Protein AF-A0A7W3LX43-F1 (afdb_monomer)

Secondary structure (DSSP, 8-state):
-GGG---HHHHHHHHHHHHHHHHH-SSSPPHHHHHHHHHHHH-TTS-HHHHHHHHHHHHT--SHHHHHHHHHHTTSS-HHHHHHHHHHHSSTHHHHHHHHHHHHHHTTS-TT--HHHHHHHHHHHT---

Solvent-accessible surface area (backbone atoms only — not comparable to full-atom values): 7346 Å² total; per-residue (Å²): 126,87,89,76,65,87,50,64,70,60,50,51,52,47,50,52,52,50,33,50,50,34,72,69,42,88,64,69,62,58,68,69,59,53,51,52,39,50,52,48,47,66,40,80,90,50,58,66,71,60,24,44,51,34,48,54,24,42,46,60,29,88,37,73,69,35,51,53,53,33,62,55,30,54,73,46,90,51,62,68,38,23,28,51,26,41,43,50,37,56,48,76,78,42,21,80,77,39,42,76,58,47,53,58,53,59,73,69,53,61,92,87,49,58,72,48,45,55,51,40,53,37,50,73,72,63,70,68,132

Foldseek 3Di:
DLPDDPPPVSLVVVLVVLLVQLQPDDAARDVVSLVVLLVLLVPPVDDPVSSLSSLLSLLSHPDPVSLVSLVVQCPDPDLSSNLSSLLSQLDDPSCVVCVVVSVVSLVPDDPPGDPSSVVSVCSSVVVDD

Sequence (129 aa):
MLEQTTNAAIVEAATFAVSSAFLRTEGSPHPRLLALAAAYVDDADQPLQLRVRMLSAIGHSQSPEATAHLLRALHRPEVQFQTQAAFDLAHGDHLEAHRELLERVAASWPDDASYLAEEVRRVLAGEDD

Mean predicted aligned error: 5.96 Å

Nearest PDB structures (foldseek):
  7q1f-assembly1_D  TM=7.491E-01  e=1.626E-02  synthetic construct
  7q1f-assembly2_U  TM=7.039E-01  e=1.899E-02  synthe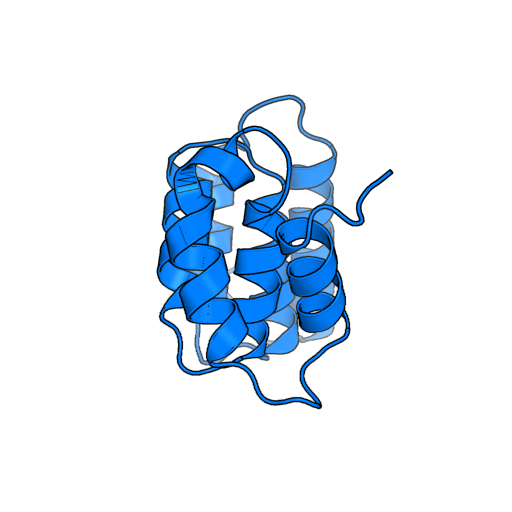tic construct
  4d4z-assembly1_A  TM=4.562E-01  e=1.503E-01  Homo sapiens
  7mc4-assembly1_A  TM=5.762E-01  e=1.019E+00  Synechococcus sp. A15-62
  8rbx-assembly1_d  TM=6.217E-01  e=2.331E+00  Homo sapiens

Radius of gyration: 14.76 Å; Cα contacts (8 Å, |Δi|>4): 134; chains: 1; bounding box: 38×31×38 Å

Organism: Actinomadura namibiensis (NCBI:txid182080)

Structure (mmCIF, N/CA/C/O backbone):
data_AF-A0A7W3LX43-F1
#
_entry.id   AF-A0A7W3LX43-F1
#
loop_
_atom_site.group_PDB
_atom_site.id
_atom_site.type_symbol
_atom_site.label_atom_id
_atom_site.label_alt_id
_atom_site.label_comp_id
_atom_site.label_asym_id
_atom_site.label_entity_id
_atom_site.label_seq_id
_atom_site.pdbx_PDB_ins_code
_atom_site.Cartn_x
_atom_site.Cartn_y
_atom_site.Cartn_z
_atom_site.occupancy
_atom_site.B_iso_or_equiv
_atom_site.auth_seq_id
_atom_site.auth_comp_id
_atom_site.auth_asym_id
_atom_site.auth_atom_id
_atom_site.pdbx_PDB_model_num
ATOM 1 N N . MET A 1 1 ? -17.987 3.160 18.375 1.00 42.44 1 MET A N 1
ATOM 2 C CA . MET A 1 1 ? -16.821 2.376 18.827 1.00 42.44 1 MET A CA 1
ATOM 3 C C . MET A 1 1 ? -16.464 1.447 17.675 1.00 42.44 1 MET A C 1
ATOM 5 O O . MET A 1 1 ? -17.251 0.563 17.377 1.00 42.44 1 MET A O 1
ATOM 9 N N . LEU A 1 2 ? -15.401 1.750 16.926 1.00 47.66 2 LEU A N 1
ATOM 10 C CA . LEU A 1 2 ? -15.061 1.069 15.661 1.00 47.66 2 LEU A CA 1
ATOM 11 C C . LEU A 1 2 ? -14.438 -0.327 15.861 1.00 47.66 2 LEU A C 1
ATOM 13 O O . LEU A 1 2 ? -14.252 -1.051 14.897 1.00 47.66 2 LEU A O 1
ATOM 17 N N . GLU A 1 3 ? -14.167 -0.721 17.106 1.00 46.44 3 GLU A N 1
ATOM 18 C CA . GLU A 1 3 ? -13.401 -1.928 17.454 1.00 46.44 3 GLU A CA 1
ATOM 19 C C . GLU A 1 3 ? -14.226 -3.235 17.471 1.00 46.44 3 GLU A C 1
ATOM 21 O O . GLU A 1 3 ? -13.673 -4.288 17.757 1.00 46.44 3 GLU A O 1
ATOM 26 N N . GLN A 1 4 ? -15.541 -3.205 17.201 1.00 53.00 4 GLN A N 1
ATOM 27 C CA . GLN A 1 4 ? -16.422 -4.383 17.380 1.00 53.00 4 GLN A CA 1
ATOM 28 C C . GLN A 1 4 ? -17.454 -4.624 16.265 1.00 53.00 4 GLN A C 1
ATOM 30 O O . GLN A 1 4 ? -18.336 -5.468 16.410 1.00 53.00 4 GLN A O 1
ATOM 35 N N . THR A 1 5 ? -17.402 -3.889 15.156 1.00 50.06 5 THR A N 1
ATOM 36 C CA . THR A 1 5 ? -18.434 -3.988 14.113 1.00 50.06 5 THR A CA 1
ATOM 37 C C . THR A 1 5 ? -17.995 -4.872 12.949 1.00 50.06 5 THR A C 1
ATOM 39 O O . THR A 1 5 ? -17.181 -4.465 12.133 1.00 50.06 5 THR A O 1
ATOM 42 N N . THR A 1 6 ? -18.607 -6.050 12.813 1.00 58.31 6 THR A N 1
ATOM 43 C CA . THR A 1 6 ? -18.514 -6.928 11.627 1.00 58.31 6 THR A CA 1
ATOM 44 C C . THR A 1 6 ? -19.393 -6.468 10.458 1.00 58.31 6 THR A C 1
ATOM 46 O O . THR A 1 6 ? -19.472 -7.138 9.430 1.00 58.31 6 THR A O 1
ATOM 49 N N . ASN A 1 7 ? -20.083 -5.330 10.584 1.00 73.19 7 ASN A N 1
ATOM 50 C CA . ASN A 1 7 ? -20.888 -4.789 9.496 1.00 73.19 7 ASN A CA 1
ATOM 51 C C . ASN A 1 7 ? -19.981 -4.175 8.418 1.00 73.19 7 ASN A C 1
ATOM 53 O O . ASN A 1 7 ? -19.407 -3.105 8.628 1.00 73.19 7 ASN A O 1
ATOM 57 N N . ALA A 1 8 ? -19.912 -4.834 7.260 1.00 71.50 8 ALA A N 1
ATOM 58 C CA . ALA A 1 8 ? -19.090 -4.431 6.121 1.00 71.50 8 ALA A CA 1
ATOM 59 C C . ALA A 1 8 ? -19.307 -2.968 5.695 1.00 71.50 8 ALA A C 1
ATOM 61 O O . ALA A 1 8 ? -18.338 -2.278 5.396 1.00 71.50 8 ALA A O 1
ATOM 62 N N . ALA A 1 9 ? -20.542 -2.457 5.754 1.00 73.44 9 ALA A N 1
ATOM 63 C CA . ALA A 1 9 ? -20.834 -1.067 5.398 1.00 73.44 9 ALA A CA 1
ATOM 64 C C . ALA A 1 9 ? -20.236 -0.066 6.403 1.00 73.44 9 ALA A C 1
ATOM 66 O O . ALA A 1 9 ? -19.802 1.020 6.024 1.00 73.44 9 ALA A O 1
ATOM 67 N N . ILE A 1 10 ? -20.182 -0.427 7.691 1.00 79.50 10 ILE A N 1
ATOM 68 C CA . ILE A 1 10 ? -19.558 0.415 8.723 1.00 79.50 10 ILE A CA 1
ATOM 69 C C . ILE A 1 10 ? -18.038 0.409 8.559 1.00 79.50 10 ILE A C 1
ATOM 71 O O . ILE A 1 10 ? -17.405 1.454 8.699 1.00 79.50 10 ILE A O 1
ATOM 75 N N . VAL A 1 11 ? -17.460 -0.748 8.233 1.00 77.38 11 VAL A N 1
ATOM 76 C CA . VAL A 1 11 ? -16.024 -0.879 7.974 1.00 77.38 11 VAL A CA 1
ATOM 77 C C . VAL A 1 11 ? -15.622 -0.068 6.740 1.00 77.38 11 VAL A C 1
ATOM 79 O O . VAL A 1 11 ? -14.690 0.727 6.812 1.00 77.38 11 VAL A O 1
ATOM 82 N N . GLU A 1 12 ? -16.370 -0.174 5.643 1.00 78.62 12 GLU A N 1
ATOM 83 C CA . GLU A 1 12 ? -16.120 0.590 4.420 1.00 78.62 12 GLU A CA 1
ATOM 84 C C . GLU A 1 12 ? -16.224 2.107 4.649 1.00 78.62 12 GLU A C 1
ATOM 86 O O . GLU A 1 12 ? -15.329 2.864 4.260 1.00 78.62 12 GLU A O 1
ATOM 91 N N . ALA A 1 13 ? -17.274 2.560 5.344 1.00 82.50 13 ALA A N 1
ATOM 92 C CA . ALA A 1 13 ? -17.433 3.966 5.703 1.00 82.50 13 ALA A CA 1
ATOM 93 C C . ALA A 1 13 ? -16.280 4.465 6.591 1.00 82.50 13 ALA A C 1
ATOM 95 O O . ALA A 1 13 ? -15.797 5.587 6.414 1.00 82.50 13 ALA A O 1
ATOM 96 N N . ALA A 1 14 ? -15.803 3.631 7.518 1.00 80.44 14 ALA A N 1
ATOM 97 C CA . ALA A 1 14 ? -14.651 3.949 8.349 1.00 80.44 14 ALA A CA 1
ATOM 98 C C . ALA A 1 14 ? -13.369 4.068 7.516 1.00 80.44 14 ALA A C 1
ATOM 100 O O . ALA A 1 14 ? -12.644 5.048 7.671 1.00 80.44 14 ALA A O 1
ATOM 101 N N . THR A 1 15 ? -13.113 3.141 6.587 1.00 81.00 15 THR A N 1
ATOM 102 C CA . THR A 1 15 ? -11.971 3.235 5.666 1.00 81.00 15 THR A CA 1
ATOM 103 C C . THR A 1 15 ? -12.032 4.525 4.849 1.00 81.00 15 THR A C 1
ATOM 105 O O . THR A 1 15 ? -11.026 5.221 4.735 1.00 81.00 15 THR A O 1
ATOM 108 N N . PHE A 1 16 ? -13.211 4.904 4.344 1.00 82.56 16 PHE A N 1
ATOM 109 C CA . PHE A 1 16 ? -13.389 6.155 3.604 1.00 82.56 16 PHE A CA 1
ATOM 110 C C . PHE A 1 16 ? -13.075 7.392 4.456 1.00 82.56 16 PHE A C 1
ATOM 112 O O . PHE A 1 16 ? -12.390 8.314 4.000 1.00 82.56 16 PHE A O 1
ATOM 119 N N . ALA A 1 17 ? -13.557 7.413 5.700 1.00 83.56 17 ALA A N 1
ATOM 120 C CA . ALA A 1 17 ? -13.300 8.501 6.635 1.00 83.56 17 ALA A CA 1
ATOM 121 C C . ALA A 1 17 ? -11.805 8.622 6.964 1.00 83.56 17 ALA A C 1
ATOM 123 O O . ALA A 1 17 ? -11.280 9.734 6.994 1.00 83.56 17 ALA A O 1
ATOM 124 N N . VAL A 1 18 ? -11.112 7.494 7.148 1.00 82.06 18 VAL A N 1
ATOM 125 C CA . VAL A 1 18 ? -9.661 7.476 7.368 1.00 82.06 18 VAL A CA 1
ATOM 126 C C . VAL A 1 18 ? -8.928 8.007 6.139 1.00 82.06 18 VAL A C 1
ATOM 128 O O . VAL A 1 18 ? -8.180 8.969 6.279 1.00 82.06 18 VAL A O 1
ATOM 131 N N . SER A 1 19 ? -9.192 7.484 4.935 1.00 80.38 19 SER A N 1
ATOM 132 C CA . SER A 1 19 ? -8.583 8.003 3.698 1.00 80.38 19 SER A CA 1
ATOM 133 C C . SER A 1 19 ? -8.781 9.514 3.552 1.00 80.38 19 SER A C 1
ATOM 135 O O . SER A 1 19 ? -7.838 10.241 3.258 1.00 80.38 19 SER A O 1
ATOM 137 N N . SER A 1 20 ? -9.992 10.004 3.830 1.00 80.44 20 SER A N 1
ATOM 138 C CA . SER A 1 20 ? -10.304 11.436 3.778 1.00 80.44 20 SER A CA 1
ATOM 139 C C . SER A 1 20 ? -9.534 12.248 4.820 1.00 80.44 20 SER A C 1
ATOM 141 O O . SER A 1 20 ? -9.145 13.379 4.543 1.00 80.44 20 SER A O 1
ATOM 143 N N . ALA A 1 21 ? -9.321 11.703 6.020 1.00 79.25 21 ALA A N 1
ATOM 144 C CA . ALA A 1 21 ? -8.547 12.368 7.060 1.00 79.25 21 ALA A CA 1
ATOM 145 C C . ALA A 1 21 ? -7.071 12.498 6.661 1.00 79.25 21 ALA A C 1
ATOM 147 O O . ALA A 1 21 ? -6.510 13.577 6.814 1.00 79.25 21 ALA A O 1
ATOM 148 N N . PHE A 1 22 ? -6.465 11.448 6.102 1.00 79.31 22 PHE A N 1
ATOM 149 C CA . PHE A 1 22 ? -5.086 11.499 5.601 1.00 79.31 22 PHE A CA 1
ATOM 150 C C . PHE A 1 22 ? -4.931 12.494 4.444 1.00 79.31 22 PHE A C 1
ATOM 152 O O . PHE A 1 22 ? -4.034 13.324 4.480 1.00 79.31 22 PHE A O 1
ATOM 159 N N . LEU A 1 23 ? -5.856 12.484 3.479 1.00 76.75 23 LEU A N 1
ATOM 160 C CA . LEU A 1 23 ? -5.845 13.405 2.335 1.00 76.75 23 LEU A CA 1
ATOM 161 C C . LEU A 1 23 ? -5.994 14.883 2.714 1.00 76.75 23 LEU A C 1
ATOM 163 O O . LEU A 1 23 ? -5.482 15.758 2.024 1.00 76.75 23 LEU A O 1
ATOM 167 N N . ARG A 1 24 ? -6.771 15.177 3.761 1.00 78.44 24 ARG A N 1
ATOM 168 C CA . ARG A 1 24 ? -7.133 16.554 4.139 1.00 78.44 24 ARG A CA 1
ATOM 169 C C . ARG A 1 24 ? -6.286 17.120 5.271 1.00 78.44 24 ARG A C 1
ATOM 171 O O . ARG A 1 24 ? -6.476 18.282 5.626 1.00 78.44 24 ARG A O 1
ATOM 178 N N . THR A 1 25 ? -5.420 16.312 5.874 1.00 73.44 25 THR A N 1
ATOM 179 C CA . THR A 1 25 ? -4.519 16.785 6.923 1.00 73.44 25 THR A CA 1
ATOM 180 C C . THR A 1 25 ? -3.299 17.404 6.262 1.00 73.44 25 THR A C 1
ATOM 182 O O . THR A 1 25 ? -2.556 16.725 5.564 1.00 73.44 25 THR A O 1
ATOM 185 N N . GLU A 1 26 ? -3.081 18.695 6.493 1.00 64.44 26 GLU A N 1
ATOM 186 C CA . GLU A 1 26 ? -1.807 19.325 6.160 1.00 64.44 26 GLU A CA 1
ATOM 187 C C . GLU A 1 26 ? -0.746 18.847 7.166 1.00 64.44 26 GLU A C 1
ATOM 189 O O . GLU A 1 26 ? -0.864 19.082 8.371 1.00 64.44 26 GLU A O 1
ATOM 194 N N . GLY A 1 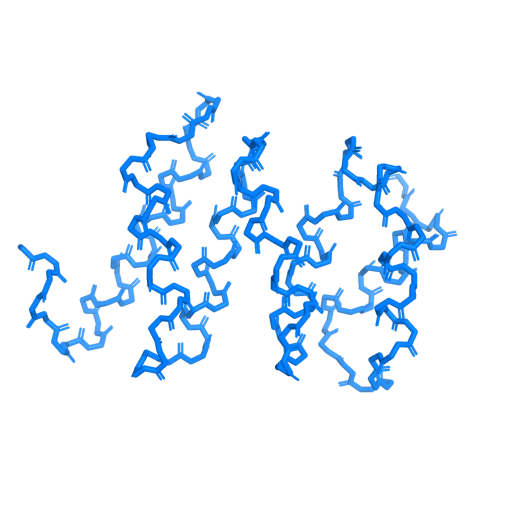27 ? 0.278 18.144 6.677 1.00 67.75 27 GLY A N 1
ATOM 195 C CA . GLY A 1 27 ? 1.364 17.591 7.490 1.00 67.75 27 GLY A CA 1
ATOM 196 C C . GLY A 1 27 ? 1.128 16.151 7.954 1.00 67.75 27 GLY A C 1
ATOM 197 O O . GLY A 1 27 ? 0.361 15.398 7.358 1.00 67.75 27 GLY A O 1
ATOM 198 N N . SER A 1 28 ? 1.834 15.738 9.010 1.00 68.25 28 SER A N 1
ATOM 199 C CA . SER A 1 28 ? 1.784 14.349 9.471 1.00 68.25 28 SER A CA 1
ATOM 200 C C . SER A 1 28 ? 0.441 14.025 10.142 1.00 68.25 28 SER A C 1
ATOM 202 O O . SER A 1 28 ? 0.023 14.737 11.062 1.00 68.25 28 SER A O 1
ATOM 204 N N . PRO A 1 29 ? -0.223 12.921 9.760 1.00 73.50 29 PRO A N 1
ATOM 205 C CA . PRO A 1 29 ? -1.427 12.449 10.422 1.00 73.50 29 PRO A CA 1
ATOM 206 C C . PRO A 1 29 ? -1.132 12.126 11.887 1.00 73.50 29 PRO A C 1
ATOM 208 O O . PRO A 1 29 ? -0.020 11.749 12.265 1.00 73.50 29 PRO A O 1
ATOM 211 N N . HIS A 1 30 ? -2.158 12.239 12.730 1.00 81.19 30 HIS A N 1
ATOM 212 C CA . HIS A 1 30 ? -2.013 11.950 14.151 1.00 81.19 30 HIS A CA 1
ATOM 213 C C . HIS A 1 30 ? -1.460 10.517 14.357 1.00 81.19 30 HIS A C 1
ATOM 215 O O . HIS A 1 30 ? -2.053 9.574 13.825 1.00 81.19 30 HIS A O 1
ATOM 221 N N . PRO A 1 31 ? -0.409 10.294 15.176 1.00 84.06 31 PRO A N 1
ATOM 222 C CA . PRO A 1 31 ? 0.262 8.989 15.291 1.00 84.06 31 PRO A CA 1
ATOM 223 C C . PRO A 1 31 ? -0.676 7.823 15.625 1.00 84.06 31 PRO A C 1
ATOM 225 O O . PRO A 1 31 ? -0.538 6.718 15.110 1.00 84.06 31 PRO A O 1
ATOM 228 N N . ARG A 1 32 ? -1.695 8.081 16.455 1.00 86.50 32 ARG A N 1
ATOM 229 C CA . ARG A 1 32 ? -2.740 7.095 16.776 1.00 86.50 32 ARG A CA 1
ATOM 230 C C . ARG A 1 32 ? -3.572 6.675 15.558 1.00 86.50 32 ARG A C 1
ATOM 232 O O . ARG A 1 32 ? -3.956 5.516 15.476 1.00 86.50 32 ARG A O 1
ATOM 239 N N . LEU A 1 33 ? -3.870 7.598 14.643 1.00 87.38 33 LEU A N 1
ATOM 240 C CA . LEU A 1 33 ? -4.616 7.292 13.422 1.00 87.38 33 LEU A CA 1
ATOM 241 C C . LEU A 1 33 ? -3.775 6.415 12.490 1.00 87.38 33 LEU A C 1
ATOM 243 O O . LEU A 1 33 ? -4.281 5.418 11.986 1.00 87.38 33 LEU A O 1
ATOM 247 N N . LEU A 1 34 ? -2.487 6.739 12.339 1.00 89.81 34 LEU A N 1
ATOM 248 C CA . LEU A 1 34 ? -1.539 5.916 11.589 1.00 89.81 34 LEU A CA 1
ATOM 249 C C . LEU A 1 34 ? -1.410 4.508 12.179 1.00 89.81 34 LEU A C 1
ATOM 251 O O . LEU A 1 34 ? -1.5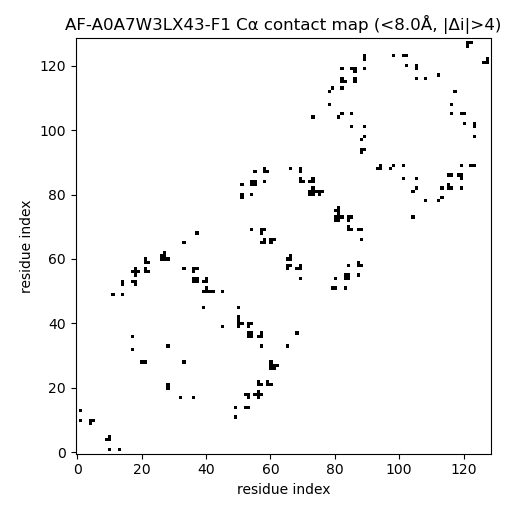13 3.532 11.444 1.00 89.81 34 LEU A O 1
ATOM 255 N N . ALA A 1 35 ? -1.274 4.389 13.502 1.00 90.19 35 ALA A N 1
ATOM 256 C CA . ALA A 1 35 ? -1.202 3.091 14.170 1.00 90.19 35 ALA A CA 1
ATOM 257 C C . ALA A 1 35 ? -2.467 2.240 13.951 1.00 90.19 35 ALA A C 1
ATOM 259 O O . ALA A 1 35 ? -2.367 1.041 13.704 1.00 90.19 35 ALA A O 1
ATOM 260 N N . LEU A 1 36 ? -3.656 2.853 14.004 1.00 91.12 36 LEU A N 1
ATOM 261 C CA . LEU A 1 36 ? -4.921 2.161 13.739 1.00 91.12 36 LEU A CA 1
ATOM 262 C C . LEU A 1 36 ? -5.047 1.730 12.272 1.00 91.12 36 LEU A C 1
ATOM 264 O O . LEU A 1 36 ? -5.463 0.606 12.002 1.00 91.12 36 LEU A O 1
ATOM 268 N N . ALA A 1 37 ? -4.665 2.598 11.333 1.00 92.12 37 ALA A N 1
ATOM 269 C CA . ALA A 1 37 ? -4.653 2.273 9.911 1.00 92.12 37 ALA A CA 1
ATOM 270 C C . ALA A 1 37 ? -3.691 1.111 9.618 1.00 92.12 37 ALA A C 1
ATOM 272 O O . ALA A 1 37 ? -4.066 0.157 8.941 1.00 92.12 37 ALA A O 1
ATOM 273 N N . ALA A 1 38 ? -2.484 1.146 10.184 1.00 92.94 38 ALA A N 1
ATOM 274 C CA . ALA A 1 38 ? -1.499 0.081 10.039 1.00 92.94 38 ALA A CA 1
ATOM 275 C C . ALA A 1 38 ? -1.996 -1.255 10.609 1.00 92.94 38 ALA A C 1
ATOM 277 O O . ALA A 1 38 ? -1.915 -2.275 9.930 1.00 92.94 38 ALA A O 1
ATOM 278 N N . ALA A 1 39 ? -2.586 -1.245 11.808 1.00 93.50 39 ALA A N 1
ATOM 279 C CA . ALA A 1 39 ? -3.177 -2.446 12.396 1.00 93.50 39 ALA A CA 1
ATOM 280 C C . ALA A 1 39 ? -4.275 -3.042 11.497 1.00 93.50 39 ALA A C 1
ATOM 282 O O . ALA A 1 39 ? -4.339 -4.254 11.325 1.00 93.50 39 ALA A O 1
ATOM 283 N N . TYR A 1 40 ? -5.092 -2.196 10.862 1.00 93.88 40 TYR A N 1
ATOM 284 C CA . TYR A 1 40 ? -6.116 -2.643 9.917 1.00 93.88 40 TYR A CA 1
ATOM 285 C C . TYR A 1 40 ? -5.516 -3.238 8.628 1.00 93.88 40 TYR A C 1
ATOM 287 O O . TYR A 1 40 ? -6.033 -4.214 8.094 1.00 93.88 40 TYR A O 1
ATOM 295 N N . VAL A 1 41 ? -4.404 -2.693 8.123 1.00 94.94 41 VAL A N 1
ATOM 296 C CA . VAL A 1 41 ? -3.660 -3.283 6.991 1.00 94.94 41 VAL A CA 1
ATOM 297 C C . VAL A 1 41 ? -3.121 -4.679 7.342 1.00 94.94 41 VAL A C 1
ATOM 299 O O . VAL A 1 41 ? -3.049 -5.561 6.476 1.00 94.94 41 VAL A O 1
ATOM 302 N N . ASP A 1 42 ? -2.746 -4.900 8.599 1.00 93.69 42 ASP A N 1
ATOM 303 C CA . ASP A 1 42 ? -2.187 -6.162 9.094 1.00 93.69 42 ASP A CA 1
ATOM 304 C C . ASP A 1 42 ? -3.255 -7.213 9.434 1.00 93.69 42 ASP A C 1
ATOM 306 O O . ASP A 1 42 ? -2.951 -8.405 9.426 1.00 93.69 42 ASP A O 1
ATOM 310 N N . ASP A 1 43 ? -4.504 -6.798 9.647 1.00 93.62 43 ASP A N 1
ATOM 311 C CA . ASP A 1 43 ? -5.621 -7.684 9.977 1.00 93.62 43 ASP A CA 1
ATOM 312 C C . ASP A 1 43 ? -6.041 -8.543 8.770 1.00 93.62 43 ASP A C 1
ATOM 314 O O . ASP A 1 43 ? -6.696 -8.078 7.835 1.00 93.62 43 ASP A O 1
ATOM 318 N N . ALA A 1 44 ? -5.632 -9.813 8.779 1.00 90.88 44 ALA A N 1
ATOM 319 C CA . ALA A 1 44 ? -5.898 -10.767 7.706 1.00 90.88 44 ALA A CA 1
ATOM 320 C C . ALA A 1 44 ? -7.375 -11.177 7.593 1.00 90.88 44 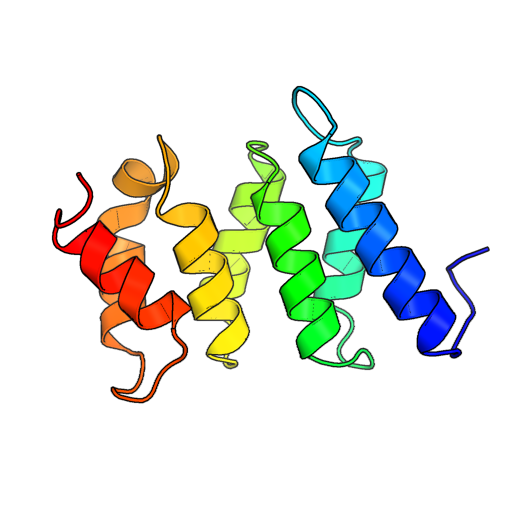ALA A C 1
ATOM 322 O O . ALA A 1 44 ? -7.770 -11.661 6.531 1.00 90.88 44 ALA A O 1
ATOM 323 N N . ASP A 1 45 ? -8.182 -10.949 8.634 1.00 91.56 45 ASP A N 1
ATOM 324 C CA . ASP A 1 45 ? -9.616 -11.243 8.611 1.00 91.56 45 ASP A CA 1
ATOM 325 C C . ASP A 1 45 ? -10.401 -10.183 7.816 1.00 91.56 45 ASP A C 1
ATOM 327 O O . ASP A 1 45 ? -11.556 -10.403 7.437 1.00 91.56 45 ASP A O 1
ATOM 331 N N . GLN A 1 46 ? -9.779 -9.036 7.510 1.00 90.19 46 GLN A N 1
ATOM 332 C CA . GLN A 1 46 ? -10.392 -7.988 6.697 1.00 90.19 46 GLN A CA 1
ATOM 333 C C . GLN A 1 46 ? -10.271 -8.270 5.192 1.00 90.19 46 GLN A C 1
ATOM 335 O O . GLN A 1 46 ? -9.261 -8.806 4.721 1.00 90.19 46 GLN A O 1
ATOM 340 N N . PRO A 1 47 ? -11.244 -7.812 4.380 1.00 92.19 47 PRO A N 1
ATOM 341 C CA . PRO A 1 47 ? -11.162 -7.914 2.928 1.00 92.19 47 PRO A CA 1
ATOM 342 C C . PRO A 1 47 ? -9.890 -7.262 2.373 1.00 92.19 47 PRO A C 1
ATOM 344 O O . PRO A 1 47 ? -9.616 -6.090 2.648 1.00 92.19 47 PRO A O 1
ATOM 347 N N . LEU A 1 48 ? -9.153 -7.989 1.523 1.00 92.56 48 LEU A N 1
ATOM 348 C CA . LEU A 1 48 ? -7.900 -7.521 0.912 1.00 92.56 48 LEU A CA 1
ATOM 349 C C . LEU A 1 48 ? -8.041 -6.127 0.288 1.00 92.56 48 LEU A C 1
ATOM 351 O O . LEU A 1 48 ? -7.196 -5.266 0.508 1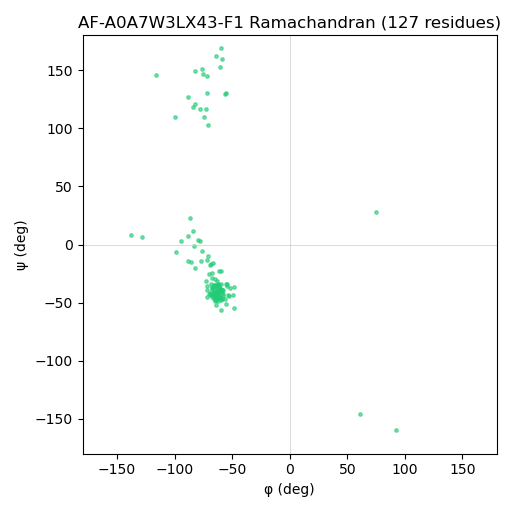.00 92.56 48 LEU A O 1
ATOM 355 N N . GLN A 1 49 ? -9.136 -5.876 -0.431 1.00 91.38 49 GLN A N 1
ATOM 356 C CA . GLN A 1 49 ? -9.384 -4.587 -1.078 1.00 91.38 49 GLN A CA 1
ATOM 357 C C . GLN A 1 49 ? -9.451 -3.424 -0.072 1.00 91.38 49 GLN A C 1
ATOM 359 O O . GLN A 1 49 ? -8.907 -2.352 -0.332 1.00 91.38 49 GLN A O 1
ATOM 364 N N . LEU A 1 50 ? -10.074 -3.629 1.093 1.00 91.06 50 LEU A N 1
ATOM 365 C CA . LEU A 1 50 ? -10.146 -2.605 2.139 1.00 91.06 50 LEU A CA 1
ATOM 366 C C . LEU A 1 50 ? -8.790 -2.402 2.815 1.00 91.06 50 LEU A C 1
ATOM 368 O O . LEU A 1 50 ? -8.432 -1.273 3.141 1.00 91.06 50 LEU A O 1
ATOM 372 N N . ARG A 1 51 ? -8.013 -3.474 2.986 1.00 95.75 51 ARG A N 1
ATOM 373 C CA . ARG A 1 51 ? -6.650 -3.392 3.526 1.00 95.75 51 ARG A CA 1
ATOM 374 C C . ARG A 1 51 ? -5.722 -2.626 2.579 1.00 95.75 51 ARG A C 1
ATOM 376 O O . ARG A 1 51 ? -4.996 -1.749 3.029 1.00 95.75 51 ARG A O 1
ATOM 383 N N . VAL A 1 52 ? -5.793 -2.881 1.272 1.00 95.19 52 VAL A N 1
ATOM 384 C CA . VAL A 1 52 ? -5.039 -2.130 0.249 1.00 95.19 52 VAL A CA 1
ATOM 385 C C . VAL A 1 52 ? -5.472 -0.662 0.217 1.00 95.19 52 VAL A C 1
ATOM 387 O O . VAL A 1 52 ? -4.628 0.227 0.180 1.00 95.19 52 VAL A O 1
ATOM 390 N N . ARG A 1 53 ? -6.775 -0.378 0.333 1.00 92.19 53 ARG A N 1
ATOM 391 C CA . ARG A 1 53 ? -7.274 1.001 0.446 1.00 92.19 53 ARG A CA 1
ATOM 392 C C . ARG A 1 53 ? -6.747 1.715 1.692 1.00 92.19 53 ARG A C 1
ATOM 394 O O . ARG A 1 53 ? -6.431 2.901 1.636 1.00 92.19 53 ARG A O 1
ATOM 401 N N . MET A 1 54 ? -6.653 1.006 2.814 1.00 93.88 54 MET A N 1
ATOM 402 C CA . MET A 1 54 ? -6.069 1.552 4.035 1.00 93.88 54 MET A CA 1
ATOM 403 C C . MET A 1 54 ? -4.565 1.811 3.877 1.00 93.88 54 MET A C 1
ATOM 405 O O . MET A 1 54 ? -4.078 2.834 4.347 1.00 93.88 54 MET A O 1
ATOM 409 N N . LEU A 1 55 ? -3.840 0.944 3.164 1.00 95.38 55 LEU A N 1
ATOM 410 C CA . LEU A 1 55 ? -2.437 1.186 2.822 1.00 95.38 55 LEU A CA 1
ATOM 411 C C . LEU A 1 55 ? -2.280 2.447 1.961 1.00 95.38 55 LEU A C 1
ATOM 413 O O . LEU A 1 55 ? -1.453 3.290 2.285 1.00 95.38 55 LEU A O 1
ATOM 417 N N . SER A 1 56 ? -3.127 2.624 0.945 1.00 92.44 56 SER A N 1
ATOM 418 C CA . SER A 1 56 ? -3.153 3.855 0.145 1.00 92.44 56 SER A CA 1
ATOM 419 C C . SER A 1 56 ? -3.420 5.093 1.010 1.00 92.44 56 SER A C 1
ATOM 421 O O . SER A 1 56 ? -2.786 6.129 0.842 1.00 92.44 56 SER A O 1
ATOM 423 N N . ALA A 1 57 ? -4.312 5.002 2.006 1.00 91.00 57 ALA A N 1
ATOM 424 C CA . ALA A 1 57 ? -4.519 6.095 2.959 1.00 91.00 57 ALA A CA 1
ATOM 425 C C . ALA A 1 57 ? -3.221 6.456 3.701 1.00 91.00 57 ALA A C 1
ATOM 427 O O . ALA A 1 57 ? -2.894 7.635 3.795 1.00 91.00 57 ALA A O 1
ATOM 428 N N . ILE A 1 58 ? -2.467 5.451 4.162 1.00 91.88 58 ILE A N 1
ATOM 429 C CA . ILE A 1 58 ? -1.153 5.642 4.789 1.00 91.88 58 ILE A CA 1
ATOM 430 C C . ILE A 1 58 ? -0.174 6.317 3.821 1.00 91.88 58 ILE A C 1
ATOM 432 O O . ILE A 1 58 ? 0.549 7.209 4.252 1.00 91.88 58 ILE A O 1
ATOM 436 N N . GLY A 1 59 ? -0.188 5.952 2.536 1.00 89.38 59 GLY A N 1
ATOM 437 C CA . GLY A 1 59 ? 0.689 6.519 1.506 1.00 89.38 59 GLY A CA 1
ATOM 438 C C . GLY A 1 59 ? 0.552 8.028 1.286 1.00 89.38 59 GLY A C 1
ATOM 439 O O . GLY A 1 59 ? 1.513 8.677 0.890 1.00 89.38 59 GLY A O 1
ATOM 440 N N . HIS A 1 60 ? -0.589 8.626 1.640 1.00 86.50 60 HIS A N 1
ATOM 441 C CA . HIS A 1 60 ? -0.757 10.086 1.602 1.00 86.50 60 HIS A CA 1
ATOM 442 C C . HIS A 1 60 ? 0.028 10.819 2.704 1.00 86.50 60 HIS A C 1
ATOM 444 O O . HIS A 1 60 ? 0.152 12.042 2.671 1.00 86.50 60 HIS A O 1
ATOM 450 N N . SER A 1 61 ? 0.539 10.098 3.704 1.00 85.06 61 SER A N 1
ATOM 451 C CA . SER A 1 61 ? 1.400 10.650 4.745 1.00 85.06 61 SER A CA 1
ATOM 452 C C . SER A 1 61 ? 2.862 10.608 4.321 1.00 85.06 61 SER A C 1
ATOM 454 O O . SER A 1 61 ? 3.402 9.538 4.064 1.00 85.06 61 SER A O 1
ATOM 456 N N . GLN A 1 62 ? 3.542 11.750 4.395 1.00 78.81 62 GLN A N 1
ATOM 457 C CA . GLN A 1 62 ? 4.993 11.851 4.182 1.00 78.81 62 GLN A CA 1
ATOM 458 C C . GLN A 1 62 ? 5.816 11.534 5.447 1.00 78.81 62 GLN A C 1
ATOM 460 O O . GLN A 1 62 ? 7.008 11.828 5.521 1.00 78.81 62 GLN A O 1
ATOM 465 N N . SER A 1 63 ? 5.190 10.986 6.495 1.00 86.44 63 SER A N 1
ATOM 466 C CA . SER A 1 63 ? 5.904 10.670 7.733 1.00 86.44 63 SER A CA 1
ATOM 467 C C . SER A 1 63 ? 6.833 9.455 7.557 1.00 86.44 63 SER A C 1
ATOM 469 O O . S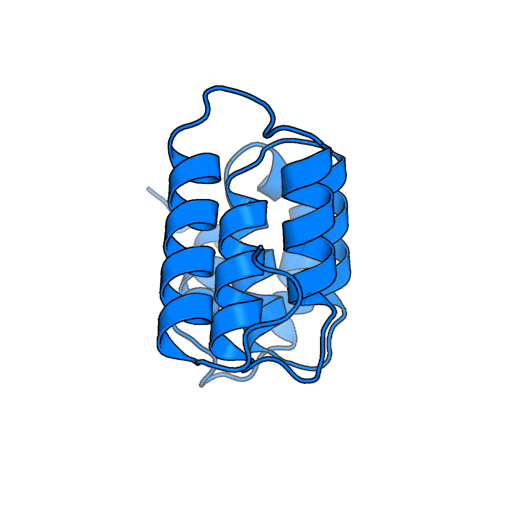ER A 1 63 ? 6.457 8.492 6.882 1.00 86.44 63 SER A O 1
ATOM 471 N N . PRO A 1 64 ? 8.007 9.420 8.220 1.00 89.38 64 PRO A N 1
ATOM 472 C CA . PRO A 1 64 ? 8.922 8.276 8.150 1.00 89.38 64 PRO A CA 1
ATOM 473 C C . PRO A 1 64 ? 8.271 6.941 8.538 1.00 89.38 64 PRO A C 1
ATOM 475 O O . PRO A 1 64 ? 8.585 5.892 7.975 1.00 89.38 64 PRO A O 1
ATOM 478 N N . GLU A 1 65 ? 7.334 6.965 9.487 1.00 90.31 65 GLU A N 1
ATOM 479 C CA . GLU A 1 65 ? 6.574 5.786 9.892 1.00 90.31 65 GLU A CA 1
ATOM 480 C C . GLU A 1 65 ? 5.670 5.274 8.764 1.00 90.31 65 GLU A C 1
ATOM 482 O O . GLU A 1 65 ? 5.587 4.063 8.561 1.00 90.31 65 GLU A O 1
ATOM 487 N N . ALA A 1 66 ? 5.025 6.167 8.004 1.00 90.62 66 ALA A N 1
ATOM 488 C CA . ALA A 1 66 ? 4.208 5.786 6.855 1.00 90.62 66 ALA A CA 1
ATOM 489 C C . ALA A 1 66 ? 5.072 5.151 5.759 1.00 90.62 66 ALA A C 1
ATOM 491 O O . ALA A 1 66 ? 4.764 4.044 5.315 1.00 90.62 66 ALA A O 1
ATOM 492 N N . THR A 1 67 ? 6.217 5.761 5.428 1.00 92.75 67 THR A N 1
ATOM 493 C CA . THR A 1 67 ? 7.210 5.175 4.512 1.00 92.75 67 THR A CA 1
ATOM 494 C C . THR A 1 67 ? 7.632 3.774 4.960 1.00 92.75 67 THR A C 1
ATOM 496 O O . THR A 1 67 ? 7.663 2.847 4.152 1.00 92.75 67 THR A O 1
ATOM 499 N N . ALA A 1 68 ? 7.887 3.564 6.256 1.00 93.62 68 ALA A N 1
ATOM 500 C CA . ALA A 1 68 ? 8.252 2.247 6.775 1.00 93.62 68 ALA A CA 1
ATOM 501 C C . ALA A 1 68 ? 7.145 1.192 6.573 1.00 93.62 68 ALA A C 1
ATOM 503 O O . ALA A 1 68 ? 7.450 0.023 6.322 1.00 93.62 68 ALA A O 1
ATOM 504 N N . HIS A 1 69 ? 5.868 1.578 6.658 1.00 94.81 69 HIS A N 1
ATOM 505 C CA . HIS A 1 69 ? 4.750 0.682 6.358 1.00 94.81 69 HIS A CA 1
ATOM 506 C C . HIS A 1 69 ? 4.662 0.339 4.865 1.00 94.81 69 HIS A C 1
ATOM 508 O O . HIS A 1 69 ? 4.479 -0.836 4.538 1.00 94.81 69 HIS A O 1
ATOM 514 N N . LEU A 1 70 ? 4.861 1.313 3.972 1.00 95.62 70 LEU A N 1
ATOM 515 C CA . LEU A 1 70 ? 4.900 1.079 2.522 1.00 95.62 70 LEU A CA 1
ATOM 516 C C . LEU A 1 70 ? 6.044 0.127 2.143 1.00 95.62 70 LEU A C 1
ATOM 518 O O . LEU A 1 70 ? 5.824 -0.867 1.455 1.00 95.62 70 LEU A O 1
ATOM 522 N N . LEU A 1 71 ? 7.248 0.348 2.678 1.00 96.44 71 LEU A N 1
ATOM 523 C CA . LEU A 1 71 ? 8.404 -0.519 2.423 1.00 96.44 71 LEU A CA 1
ATOM 524 C C . LEU A 1 71 ? 8.159 -1.967 2.872 1.00 96.44 71 LEU A C 1
ATOM 526 O O . LEU A 1 71 ? 8.532 -2.907 2.175 1.00 96.44 71 LEU A O 1
ATOM 530 N N . ARG A 1 72 ? 7.481 -2.182 4.007 1.00 96.12 72 ARG A N 1
ATOM 531 C CA . ARG A 1 72 ? 7.078 -3.537 4.431 1.00 96.12 72 ARG A CA 1
ATOM 532 C C . ARG A 1 72 ? 6.052 -4.159 3.485 1.00 96.12 72 ARG A C 1
ATOM 534 O O . ARG A 1 72 ? 6.085 -5.370 3.280 1.00 96.12 72 ARG A O 1
ATOM 541 N N . ALA A 1 73 ? 5.142 -3.363 2.926 1.00 96.88 73 ALA A N 1
ATOM 542 C CA . ALA A 1 73 ? 4.127 -3.845 1.994 1.00 96.88 73 ALA A CA 1
ATOM 543 C C . ALA A 1 73 ? 4.723 -4.329 0.658 1.00 96.88 73 ALA A C 1
ATOM 545 O O . ALA A 1 73 ? 4.196 -5.283 0.090 1.00 96.88 73 ALA A O 1
ATOM 546 N N . LEU A 1 74 ? 5.868 -3.787 0.222 1.00 97.12 74 LEU A N 1
ATOM 547 C CA . LEU A 1 74 ? 6.613 -4.290 -0.945 1.00 97.12 74 LEU A CA 1
ATOM 548 C C . LEU A 1 74 ? 7.098 -5.742 -0.791 1.00 97.12 74 LEU A C 1
ATOM 550 O O . LEU A 1 74 ? 7.337 -6.420 -1.785 1.00 97.12 74 LEU A O 1
ATOM 554 N N . HIS A 1 75 ? 7.245 -6.232 0.441 1.00 95.38 75 HIS A N 1
ATOM 555 C CA . HIS A 1 75 ? 7.695 -7.598 0.724 1.00 95.38 75 HIS A CA 1
ATOM 556 C C . HIS A 1 75 ? 6.549 -8.593 0.941 1.00 95.38 75 HIS A C 1
ATOM 558 O O . HIS A 1 75 ? 6.795 -9.759 1.255 1.00 95.38 75 HIS A O 1
ATOM 564 N N . ARG A 1 76 ? 5.294 -8.154 0.803 1.00 95.12 76 ARG A N 1
ATOM 565 C CA . ARG A 1 76 ? 4.129 -9.033 0.942 1.00 95.12 76 ARG A CA 1
ATOM 566 C C . ARG A 1 76 ? 3.942 -9.913 -0.289 1.00 95.12 76 ARG A C 1
ATOM 568 O O . ARG A 1 76 ? 4.308 -9.490 -1.380 1.00 95.12 76 ARG A O 1
ATOM 575 N N . PRO A 1 77 ? 3.364 -11.117 -0.147 1.00 93.06 77 PRO A N 1
ATOM 576 C CA . PRO A 1 77 ? 3.121 -11.999 -1.285 1.00 93.06 77 PRO A CA 1
ATOM 577 C C . PRO A 1 77 ? 2.023 -11.481 -2.226 1.00 93.06 77 PRO A C 1
ATOM 579 O O . PRO A 1 77 ? 2.020 -11.828 -3.404 1.00 93.06 77 PRO A O 1
ATOM 582 N N . GLU A 1 78 ? 1.085 -10.667 -1.740 1.00 94.94 78 GLU A N 1
ATOM 583 C CA . GLU A 1 78 ? -0.001 -10.141 -2.561 1.00 94.94 78 GLU A CA 1
ATOM 584 C C . GLU A 1 78 ? 0.483 -8.980 -3.440 1.00 94.94 78 GLU A C 1
ATOM 586 O O . GLU A 1 78 ? 0.830 -7.903 -2.946 1.00 94.94 78 GLU A O 1
ATOM 591 N N . VAL A 1 79 ? 0.431 -9.173 -4.762 1.00 95.75 79 VAL A N 1
ATOM 592 C CA . VAL A 1 79 ? 0.829 -8.164 -5.760 1.00 95.75 79 VAL A CA 1
ATOM 593 C C . VAL A 1 79 ? 0.083 -6.844 -5.554 1.00 95.75 79 VAL A C 1
ATOM 595 O O . VAL A 1 79 ? 0.675 -5.789 -5.724 1.00 95.75 79 VAL A O 1
ATOM 598 N N . GLN A 1 80 ? -1.176 -6.868 -5.103 1.00 96.06 80 GLN A N 1
ATOM 599 C CA . GLN A 1 80 ? -1.953 -5.650 -4.848 1.00 96.06 80 GLN A CA 1
ATOM 600 C C . GLN A 1 80 ? -1.324 -4.757 -3.767 1.00 96.06 80 GLN A C 1
ATOM 602 O O . GLN A 1 80 ? -1.375 -3.534 -3.883 1.00 96.06 80 GLN A O 1
ATOM 607 N N . PHE A 1 81 ? -0.720 -5.346 -2.726 1.00 97.25 81 PHE A N 1
ATOM 608 C CA . PHE A 1 81 ? 0.017 -4.575 -1.724 1.00 97.25 81 PHE A CA 1
ATOM 609 C C . PHE A 1 81 ? 1.311 -4.013 -2.304 1.00 97.25 81 PHE A C 1
ATOM 611 O O . PHE A 1 81 ? 1.621 -2.849 -2.061 1.00 97.25 81 PHE A O 1
ATOM 618 N N . GLN A 1 82 ? 2.035 -4.815 -3.088 1.00 97.50 82 GLN A N 1
ATOM 619 C CA . GLN A 1 82 ? 3.282 -4.383 -3.713 1.00 97.50 82 GLN A CA 1
ATOM 620 C C . GLN A 1 82 ? 3.050 -3.219 -4.681 1.00 97.50 82 GLN A C 1
ATOM 622 O O . GLN A 1 82 ? 3.734 -2.206 -4.580 1.00 97.50 82 GLN A O 1
ATOM 627 N N . THR A 1 83 ? 2.067 -3.328 -5.580 1.00 97.00 83 THR A N 1
ATOM 628 C CA . THR A 1 83 ? 1.787 -2.298 -6.590 1.00 97.00 83 THR A CA 1
ATOM 629 C C . THR A 1 83 ? 1.271 -1.014 -5.957 1.00 97.00 83 THR A C 1
ATOM 631 O O . THR A 1 83 ? 1.683 0.062 -6.369 1.00 97.00 83 THR A O 1
ATOM 634 N N . GLN A 1 84 ? 0.416 -1.108 -4.929 1.00 96.81 84 GLN A N 1
ATOM 635 C CA . GLN A 1 84 ? -0.053 0.078 -4.208 1.00 96.81 84 GLN A CA 1
ATOM 636 C C . GLN A 1 84 ? 1.094 0.773 -3.469 1.00 96.81 84 GLN A C 1
ATOM 638 O O . GLN A 1 84 ? 1.273 1.975 -3.617 1.00 96.81 84 GLN A O 1
ATOM 643 N N . ALA A 1 85 ? 1.902 0.020 -2.717 1.00 96.38 85 ALA A N 1
ATOM 644 C CA . ALA A 1 85 ? 3.032 0.588 -1.989 1.00 96.38 85 ALA A CA 1
ATOM 645 C C . ALA A 1 85 ? 4.067 1.217 -2.924 1.00 96.38 85 ALA A C 1
ATOM 647 O O . ALA A 1 85 ? 4.593 2.285 -2.631 1.00 96.38 85 ALA A O 1
ATOM 648 N N . ALA A 1 86 ? 4.359 0.552 -4.042 1.00 96.69 86 ALA A N 1
ATOM 649 C CA . ALA A 1 86 ? 5.293 1.058 -5.031 1.00 96.69 86 ALA A CA 1
ATOM 650 C C . ALA A 1 86 ? 4.772 2.335 -5.688 1.00 96.69 86 ALA A C 1
ATOM 652 O O . ALA A 1 86 ? 5.542 3.273 -5.836 1.00 96.69 86 ALA A O 1
ATOM 653 N N . PHE A 1 87 ? 3.477 2.400 -6.011 1.00 95.31 87 PHE A N 1
ATOM 654 C CA . PHE A 1 87 ? 2.844 3.614 -6.523 1.00 95.31 87 PHE A CA 1
ATOM 655 C C . PHE A 1 87 ? 2.969 4.772 -5.528 1.00 95.31 87 PHE A C 1
ATOM 657 O O . PHE A 1 87 ? 3.434 5.847 -5.894 1.00 95.31 87 PHE A O 1
ATOM 664 N N . ASP A 1 88 ? 2.655 4.540 -4.253 1.00 93.12 88 ASP A N 1
ATOM 665 C CA . ASP A 1 88 ? 2.749 5.579 -3.221 1.00 93.12 88 ASP A CA 1
ATOM 666 C C . ASP A 1 88 ? 4.208 6.036 -2.979 1.00 93.12 88 ASP A C 1
ATOM 668 O O . ASP A 1 88 ? 4.451 7.196 -2.655 1.00 93.12 88 ASP A O 1
ATOM 672 N N . LEU A 1 89 ? 5.195 5.152 -3.181 1.00 94.38 89 LEU A N 1
ATOM 673 C CA . LEU A 1 89 ? 6.630 5.464 -3.076 1.00 94.38 89 LEU A CA 1
ATOM 674 C C . LEU A 1 89 ? 7.243 6.042 -4.360 1.00 94.38 89 LEU A C 1
ATOM 676 O O . LEU A 1 89 ? 8.347 6.578 -4.304 1.00 94.38 89 LEU A O 1
ATOM 680 N N . ALA A 1 90 ? 6.570 5.931 -5.505 1.00 91.94 90 ALA A N 1
ATOM 681 C CA . ALA A 1 90 ? 7.087 6.379 -6.796 1.00 91.94 90 ALA A CA 1
ATOM 682 C C . ALA A 1 90 ? 6.945 7.896 -7.016 1.00 91.94 90 ALA A C 1
ATOM 684 O O . ALA A 1 90 ? 7.308 8.394 -8.073 1.00 91.94 90 ALA A O 1
ATOM 685 N N . HIS A 1 91 ? 6.460 8.650 -6.028 1.00 82.56 91 HIS A N 1
ATOM 686 C CA . HIS A 1 91 ? 6.225 10.086 -6.152 1.00 82.56 91 HIS A CA 1
ATOM 687 C C . HIS A 1 91 ? 7.117 10.906 -5.211 1.00 82.56 91 HIS A C 1
ATOM 689 O O . HIS A 1 91 ? 7.398 10.514 -4.075 1.00 82.56 91 HIS A O 1
ATOM 695 N N . GLY A 1 92 ? 7.516 12.093 -5.676 1.00 78.94 92 GLY A N 1
ATOM 696 C CA . GLY A 1 92 ? 8.305 13.051 -4.899 1.00 78.94 92 GLY A CA 1
ATOM 697 C C . GLY A 1 92 ? 9.672 12.506 -4.474 1.00 78.94 92 GLY A C 1
ATOM 698 O O . GLY A 1 92 ? 10.297 11.720 -5.184 1.00 78.94 92 GLY A O 1
ATOM 699 N N . ASP A 1 93 ? 10.127 12.907 -3.286 1.00 80.19 93 ASP A N 1
ATOM 700 C CA . ASP A 1 93 ? 11.458 12.556 -2.767 1.00 80.19 93 ASP A CA 1
ATOM 701 C C . ASP A 1 93 ? 11.630 11.050 -2.475 1.00 80.19 93 ASP A C 1
ATOM 703 O O . ASP A 1 93 ? 12.755 10.564 -2.326 1.00 80.19 93 ASP A O 1
ATOM 707 N N . HIS A 1 94 ? 10.533 10.286 -2.401 1.00 83.69 94 HIS A N 1
ATOM 708 C CA . HIS A 1 94 ? 10.579 8.844 -2.154 1.00 83.69 94 HIS A CA 1
ATOM 709 C C . HIS A 1 94 ? 11.090 8.050 -3.355 1.00 83.69 94 HIS A C 1
ATOM 711 O O . HIS A 1 94 ? 11.761 7.034 -3.150 1.00 83.69 94 HIS A O 1
ATOM 717 N N . LEU A 1 95 ? 10.828 8.525 -4.577 1.00 86.81 95 LEU A N 1
ATOM 718 C CA . LEU A 1 95 ? 11.224 7.825 -5.794 1.00 86.81 95 LEU A CA 1
ATOM 719 C C . LEU A 1 95 ? 12.738 7.653 -5.833 1.00 86.81 95 LEU A C 1
ATOM 721 O O . LEU A 1 95 ? 13.229 6.530 -5.884 1.00 86.81 95 LEU A O 1
ATOM 725 N N . GLU A 1 96 ? 13.487 8.749 -5.732 1.00 87.94 96 GLU A N 1
ATOM 726 C CA . GLU A 1 96 ? 14.950 8.698 -5.808 1.00 87.94 96 GLU A CA 1
ATOM 727 C C . GLU A 1 96 ? 15.568 7.937 -4.630 1.00 87.94 96 GLU A C 1
ATOM 729 O O . GLU A 1 96 ? 16.537 7.200 -4.805 1.00 87.94 96 GLU A O 1
ATOM 734 N N . ALA A 1 97 ? 14.979 8.037 -3.435 1.00 90.38 97 ALA A N 1
ATOM 735 C CA . ALA A 1 97 ? 15.455 7.309 -2.261 1.00 90.38 97 ALA A CA 1
ATOM 736 C C . ALA A 1 97 ? 15.275 5.782 -2.371 1.00 90.38 97 ALA A C 1
ATOM 738 O O . ALA A 1 97 ? 15.977 5.025 -1.692 1.00 90.38 97 ALA A O 1
ATOM 739 N N . HIS A 1 98 ? 14.325 5.315 -3.189 1.00 93.62 98 HIS A N 1
ATOM 740 C CA . HIS A 1 98 ? 13.922 3.908 -3.250 1.00 93.62 98 HIS A CA 1
ATOM 741 C C . HIS A 1 98 ? 13.920 3.309 -4.663 1.00 93.62 98 HIS A C 1
ATOM 743 O O . HIS A 1 98 ? 13.533 2.149 -4.817 1.00 93.62 98 HIS A O 1
ATOM 749 N N . ARG A 1 99 ? 14.402 4.038 -5.674 1.00 93.94 99 ARG A N 1
ATOM 750 C CA . ARG A 1 99 ? 14.361 3.667 -7.098 1.00 93.94 99 ARG A CA 1
ATOM 751 C C . ARG A 1 99 ? 14.833 2.240 -7.362 1.00 93.94 99 ARG A C 1
ATOM 753 O O . ARG A 1 99 ? 14.067 1.440 -7.883 1.00 93.94 99 ARG A O 1
ATOM 760 N N . GLU A 1 100 ? 16.037 1.879 -6.916 1.00 95.50 100 GLU A N 1
ATOM 761 C CA . GLU A 1 100 ? 16.598 0.534 -7.141 1.00 95.50 100 GLU A CA 1
ATOM 762 C C . GLU A 1 100 ? 15.734 -0.592 -6.544 1.00 95.50 100 GLU A C 1
ATOM 764 O O . GLU A 1 100 ? 15.670 -1.707 -7.072 1.00 95.50 100 GLU A O 1
ATOM 769 N N . LEU A 1 101 ? 15.086 -0.330 -5.404 1.00 96.00 101 LEU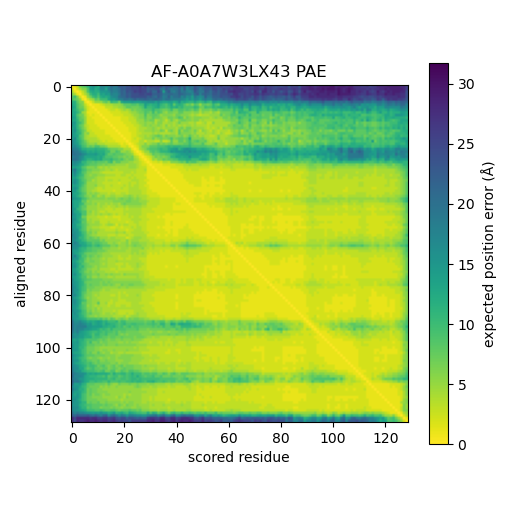 A N 1
ATOM 770 C CA . LEU A 1 101 ? 14.174 -1.286 -4.784 1.00 96.00 101 LEU A CA 1
ATOM 771 C C . LEU A 1 101 ? 12.880 -1.390 -5.595 1.00 96.00 101 LEU A C 1
ATOM 773 O O . LEU A 1 101 ? 12.421 -2.504 -5.850 1.00 96.00 101 LEU A O 1
ATOM 777 N N . LEU A 1 102 ? 12.316 -0.253 -6.006 1.00 96.56 102 LEU A N 1
ATOM 778 C CA . LEU A 1 102 ? 11.092 -0.195 -6.799 1.00 96.56 102 LEU A CA 1
ATOM 779 C C . LEU A 1 102 ? 11.269 -0.881 -8.157 1.00 96.56 102 LEU A C 1
ATOM 781 O O . LEU A 1 102 ? 10.422 -1.687 -8.521 1.00 96.56 102 LEU A O 1
ATOM 785 N N . GLU A 1 103 ? 12.391 -0.671 -8.847 1.00 96.50 103 GLU A N 1
ATOM 786 C CA . GLU A 1 103 ? 12.728 -1.361 -10.102 1.00 96.50 103 GLU A CA 1
ATOM 787 C C . GLU A 1 103 ? 12.770 -2.880 -9.925 1.00 96.50 103 GLU A C 1
ATOM 789 O O . GLU A 1 103 ? 12.166 -3.629 -10.695 1.00 96.50 103 GLU A O 1
ATOM 794 N N . ARG A 1 104 ? 13.442 -3.355 -8.869 1.00 96.56 104 ARG A N 1
ATOM 795 C CA . ARG A 1 104 ? 13.546 -4.789 -8.573 1.00 96.56 104 ARG A CA 1
ATOM 796 C C . ARG A 1 104 ? 12.187 -5.415 -8.283 1.00 96.56 104 ARG A C 1
ATOM 798 O O . ARG A 1 104 ? 11.920 -6.525 -8.737 1.00 96.56 104 ARG A O 1
ATOM 805 N N . VAL A 1 105 ? 11.353 -4.731 -7.501 1.00 96.62 105 VAL A N 1
ATOM 806 C CA . VAL A 1 105 ? 10.002 -5.206 -7.178 1.00 96.62 105 VAL A CA 1
ATOM 807 C C . VAL A 1 105 ? 9.129 -5.179 -8.431 1.00 96.62 105 VAL A C 1
ATOM 809 O O . VAL A 1 105 ? 8.493 -6.185 -8.740 1.00 96.62 105 VAL A O 1
ATOM 812 N N . ALA A 1 106 ? 9.166 -4.097 -9.209 1.00 96.00 106 ALA A N 1
ATOM 813 C CA . ALA A 1 106 ? 8.382 -3.951 -10.430 1.00 96.00 106 ALA A CA 1
ATOM 814 C C . ALA A 1 106 ? 8.714 -5.003 -11.499 1.00 96.00 106 ALA A C 1
ATOM 816 O O . ALA A 1 106 ? 7.818 -5.486 -12.194 1.00 96.00 106 ALA A O 1
ATOM 817 N N . ALA A 1 107 ? 9.983 -5.411 -11.590 1.00 95.44 107 ALA A N 1
ATOM 818 C CA . ALA A 1 107 ? 10.436 -6.483 -12.473 1.00 95.44 107 ALA A CA 1
ATOM 819 C C . ALA A 1 107 ? 9.924 -7.878 -12.067 1.00 95.44 107 ALA A C 1
ATOM 821 O O . ALA A 1 107 ? 9.980 -8.806 -12.869 1.00 95.44 107 ALA A O 1
ATOM 822 N N . SER A 1 108 ? 9.444 -8.047 -10.829 1.00 95.19 108 SER A N 1
ATOM 823 C CA . SER A 1 108 ? 8.902 -9.324 -10.345 1.00 95.19 108 SER A CA 1
ATOM 824 C C . SER A 1 108 ? 7.406 -9.497 -10.621 1.00 95.19 108 SER A C 1
ATOM 826 O O . SER A 1 108 ? 6.881 -10.604 -10.490 1.00 95.19 108 SER A O 1
ATOM 828 N N . TRP A 1 109 ? 6.710 -8.417 -10.983 1.00 96.25 109 TRP A N 1
ATOM 829 C CA . TRP A 1 109 ? 5.274 -8.453 -11.234 1.00 96.25 109 TRP A CA 1
ATOM 830 C C . TRP A 1 109 ? 4.953 -9.115 -12.571 1.00 96.25 109 TRP A C 1
ATOM 832 O O . TRP A 1 109 ? 5.697 -8.929 -13.534 1.00 96.25 109 TRP A O 1
ATOM 842 N N . PRO A 1 110 ? 3.819 -9.827 -12.663 1.00 93.94 110 PRO A N 1
ATOM 843 C CA . PRO A 1 110 ? 3.371 -10.382 -13.930 1.00 93.94 110 PRO A CA 1
ATOM 844 C C . PRO A 1 110 ? 3.031 -9.274 -14.943 1.00 93.94 110 PRO A C 1
ATOM 846 O O . PRO A 1 110 ? 2.838 -8.104 -14.587 1.00 93.94 110 PRO A O 1
ATOM 849 N N . ASP A 1 111 ? 2.964 -9.642 -16.220 1.00 88.19 111 ASP A N 1
ATOM 850 C CA . ASP A 1 111 ? 2.644 -8.703 -17.302 1.00 88.19 111 ASP A CA 1
ATOM 851 C C . ASP A 1 111 ? 1.208 -8.174 -17.187 1.00 88.19 111 ASP A C 1
ATOM 853 O O . ASP A 1 111 ? 0.971 -6.995 -17.424 1.00 88.19 111 ASP A O 1
ATOM 857 N N . ASP A 1 112 ? 0.271 -9.017 -16.741 1.00 89.12 112 ASP A N 1
ATOM 858 C CA . ASP A 1 112 ? -1.142 -8.694 -16.502 1.00 89.12 112 ASP A CA 1
ATOM 859 C C . ASP A 1 112 ? -1.409 -8.125 -15.095 1.00 89.12 112 ASP A C 1
ATOM 861 O O . ASP A 1 112 ? -2.525 -8.205 -14.571 1.00 89.12 112 ASP A O 1
ATOM 865 N N . ALA A 1 113 ? -0.379 -7.560 -14.459 1.00 89.81 113 ALA A N 1
ATOM 866 C CA . ALA A 1 113 ? -0.520 -6.875 -13.182 1.00 89.81 113 ALA A CA 1
ATOM 867 C C . ALA A 1 113 ? -1.496 -5.682 -13.264 1.00 89.81 113 ALA A C 1
ATOM 869 O O . ALA A 1 113 ? -1.941 -5.256 -14.326 1.00 89.81 113 ALA A O 1
ATOM 870 N N . SER A 1 114 ? -1.861 -5.147 -12.096 1.00 89.06 114 SER A N 1
ATOM 871 C CA . SER A 1 114 ? -2.829 -4.050 -11.993 1.00 89.06 114 SER A CA 1
ATOM 872 C C . SER A 1 114 ? -2.382 -2.800 -12.765 1.00 89.06 114 SER A C 1
ATOM 874 O O . SER A 1 114 ? -1.195 -2.582 -12.972 1.00 89.06 114 SER A O 1
ATOM 876 N N . TYR A 1 115 ? -3.327 -1.916 -13.092 1.00 91.00 115 TYR A N 1
ATOM 877 C CA . TYR A 1 115 ? -3.041 -0.589 -13.658 1.00 91.00 115 TYR A CA 1
ATOM 878 C C . TYR A 1 115 ? -1.949 0.179 -12.882 1.00 91.00 115 TYR A C 1
ATOM 880 O O . TYR A 1 115 ? -1.089 0.813 -13.479 1.00 91.00 115 TYR A O 1
ATOM 888 N N . LEU A 1 116 ? -1.907 0.051 -11.549 1.00 93.50 116 LEU A N 1
ATOM 889 C CA . LEU A 1 116 ? -0.857 0.671 -10.731 1.00 93.50 116 LEU A CA 1
ATOM 890 C C . LEU A 1 116 ? 0.546 0.128 -11.044 1.00 93.50 116 LEU A C 1
ATOM 892 O O . LEU A 1 116 ? 1.521 0.861 -10.928 1.00 93.50 116 LEU A O 1
ATOM 896 N N . ALA A 1 117 ? 0.665 -1.141 -11.441 1.00 94.88 117 ALA A N 1
ATOM 897 C CA . ALA A 1 117 ? 1.934 -1.709 -11.883 1.00 94.88 117 ALA A CA 1
ATOM 898 C C . ALA A 1 117 ? 2.432 -1.044 -13.171 1.00 94.88 117 ALA A C 1
ATOM 900 O 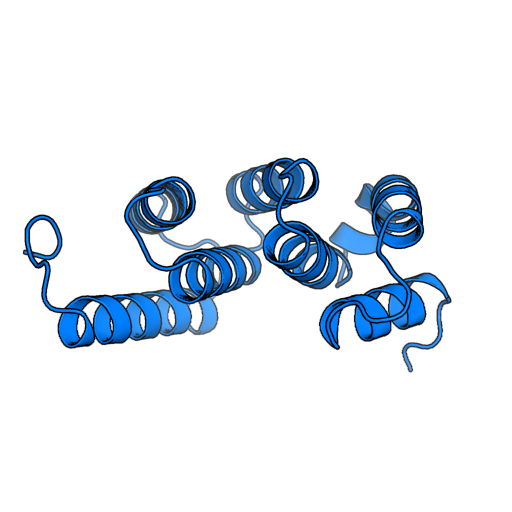O . ALA A 1 117 ? 3.626 -0.785 -13.305 1.00 94.88 117 ALA A O 1
ATOM 901 N N . GLU A 1 118 ? 1.523 -0.770 -14.109 1.00 93.81 118 GLU A N 1
ATOM 902 C CA . GLU A 1 118 ? 1.833 -0.050 -15.346 1.00 93.81 118 GLU A CA 1
ATOM 903 C C . GLU A 1 118 ? 2.280 1.380 -15.039 1.00 93.81 118 GLU A C 1
ATOM 905 O O . GLU A 1 118 ? 3.341 1.788 -15.504 1.00 93.81 118 GLU A O 1
ATOM 910 N N . GLU A 1 119 ? 1.541 2.099 -14.189 1.00 93.94 119 GLU A N 1
ATOM 911 C CA . GLU A 1 119 ? 1.900 3.453 -13.747 1.00 93.94 119 GLU A CA 1
ATOM 912 C C . GLU A 1 119 ? 3.302 3.502 -13.139 1.00 93.94 119 GLU A C 1
ATOM 914 O O . GLU A 1 119 ? 4.144 4.273 -13.590 1.00 93.94 119 GLU A O 1
ATOM 919 N N . VAL A 1 120 ? 3.603 2.616 -12.185 1.00 94.94 120 VAL A N 1
ATOM 920 C CA . VAL A 1 120 ? 4.937 2.555 -11.567 1.00 94.94 120 VAL A CA 1
ATOM 921 C C . VAL A 1 120 ? 6.029 2.288 -12.605 1.00 94.94 120 VAL A C 1
ATOM 923 O O . VAL A 1 120 ? 7.093 2.898 -12.539 1.00 94.94 120 VAL A O 1
ATOM 926 N N . ARG A 1 121 ? 5.797 1.395 -13.575 1.00 94.69 121 ARG A N 1
ATOM 927 C CA . ARG A 1 121 ? 6.782 1.114 -14.633 1.00 94.69 12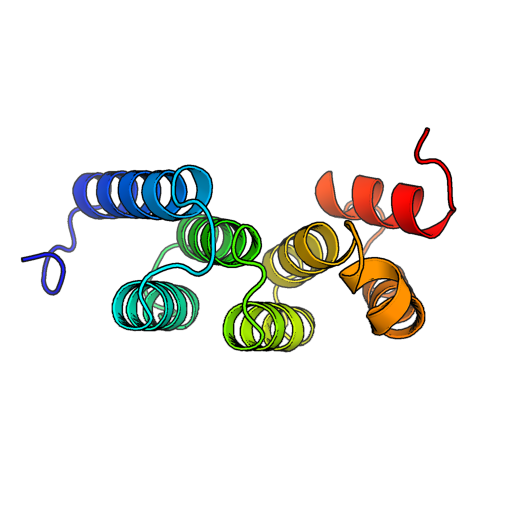1 ARG A CA 1
ATOM 928 C C . ARG A 1 121 ? 7.048 2.351 -15.498 1.00 94.69 121 ARG A C 1
ATOM 930 O O . ARG A 1 121 ? 8.208 2.589 -15.825 1.00 94.69 121 ARG A O 1
ATOM 937 N N . ARG A 1 122 ? 6.020 3.145 -15.823 1.00 93.06 122 ARG A N 1
ATOM 938 C CA . ARG A 1 122 ? 6.173 4.405 -16.578 1.00 93.06 122 ARG A CA 1
ATOM 939 C C . ARG A 1 122 ? 6.953 5.454 -15.793 1.00 93.06 122 ARG A C 1
ATOM 941 O O . ARG A 1 122 ? 7.924 6.000 -16.315 1.00 93.06 122 ARG A O 1
ATOM 948 N N . VAL A 1 123 ? 6.603 5.646 -14.520 1.00 93.19 123 VAL A N 1
ATOM 949 C CA . VAL A 1 123 ? 7.316 6.558 -13.611 1.00 93.19 123 VAL A CA 1
ATOM 950 C C . VAL A 1 123 ? 8.802 6.187 -13.537 1.00 93.19 123 VAL A C 1
ATOM 952 O O . VAL A 1 123 ? 9.689 7.028 -13.690 1.00 93.19 123 VAL A O 1
ATOM 955 N N . LEU A 1 124 ? 9.104 4.896 -13.360 1.00 92.88 124 LEU A N 1
ATOM 956 C CA . LEU A 1 124 ? 10.480 4.401 -13.289 1.00 92.88 124 LEU A CA 1
ATOM 957 C C . LEU A 1 124 ? 11.245 4.572 -14.606 1.00 92.88 124 LEU A C 1
ATOM 959 O O . LEU A 1 124 ? 12.440 4.867 -14.565 1.00 92.88 124 LEU A O 1
ATOM 963 N N . ALA A 1 125 ? 10.569 4.439 -15.749 1.00 92.31 125 ALA A N 1
ATOM 964 C CA . ALA A 1 125 ? 11.136 4.695 -17.071 1.00 92.31 125 ALA A CA 1
ATOM 965 C C . ALA A 1 125 ? 11.395 6.190 -17.348 1.00 92.31 125 ALA A C 1
ATOM 967 O O . ALA A 1 125 ? 12.069 6.517 -18.325 1.00 92.31 125 ALA A O 1
ATOM 968 N N . GLY A 1 126 ? 10.908 7.089 -16.483 1.00 86.50 126 GLY A N 1
ATOM 969 C CA . GLY A 1 126 ? 11.000 8.535 -16.677 1.00 86.50 126 GLY A CA 1
ATOM 970 C C . GLY A 1 126 ? 10.028 9.053 -17.737 1.00 86.50 126 GLY A C 1
ATOM 971 O O . GLY A 1 126 ? 10.324 10.045 -18.394 1.00 86.50 126 GLY A O 1
ATOM 972 N N . GLU A 1 127 ? 8.902 8.361 -17.932 1.00 80.88 127 GLU A N 1
ATOM 973 C CA . GLU A 1 127 ? 7.842 8.740 -18.877 1.00 80.88 127 GLU A CA 1
ATOM 974 C C . GLU A 1 127 ? 6.793 9.685 -18.258 1.00 80.88 127 GLU A C 1
ATOM 976 O O . GLU A 1 127 ? 5.786 9.982 -18.901 1.00 80.88 127 GLU A O 1
ATOM 981 N N . ASP A 1 128 ? 7.026 10.166 -17.033 1.00 62.75 128 ASP A N 1
ATOM 982 C CA . ASP A 1 128 ? 6.197 11.186 -16.388 1.00 62.75 128 ASP A CA 1
ATOM 983 C C . ASP A 1 128 ? 6.601 12.596 -16.856 1.00 62.75 128 ASP A C 1
ATOM 985 O O . ASP A 1 128 ? 7.753 13.008 -16.693 1.00 62.75 128 ASP A O 1
ATOM 989 N N . ASP A 1 129 ? 5.634 13.306 -17.446 1.00 49.53 129 ASP A N 1
ATOM 990 C CA . ASP A 1 129 ? 5.678 14.719 -17.875 1.00 49.53 129 ASP A CA 1
ATOM 991 C C . ASP A 1 129 ? 5.576 15.698 -16.683 1.00 49.53 129 ASP A C 1
ATOM 993 O O . ASP A 1 129 ? 4.685 15.502 -15.818 1.00 49.53 129 ASP A O 1
#

pLDDT: mean 86.83, std 11.77, range [42.44, 97.5]